Protein AF-A0A7V8Y060-F1 (afdb_monomer_lite)

Radius of gyration: 16.36 Å; chains: 1; bounding box: 37×36×36 Å

Sequence (109 aa):
MATLVRRYEAAHGEWAFPSTRGTLRDPDNTRGRLRDVIAGTEWEGLHPHAFRRLVATRLDAAGLTAREIADYLGHERVSMTQDVYMTRKSNGINAAAALQLLAPSENRG

Foldseek 3Di:
DVQQVVLVVVQPDDDSDADPVSHDDDPVVVQVVVQVVCVPHPCHPDGPVNVLVVLLQLQVVVADDPVVSPVVSDDPDPDPPPPPRDDDDHDDDDSVVSCVVVPDDPPPD

Structure (mmCIF, N/CA/C/O backbone):
data_AF-A0A7V8Y060-F1
#
_entry.id   AF-A0A7V8Y060-F1
#
loop_
_atom_site.group_PDB
_atom_site.id
_atom_site.type_symbol
_atom_site.label_atom_id
_atom_site.label_alt_id
_atom_site.label_comp_id
_atom_site.label_asym_id
_atom_site.label_entity_id
_atom_site.label_seq_id
_atom_site.pdbx_PDB_ins_code
_atom_site.Cartn_x
_atom_site.Cartn_y
_atom_site.Cartn_z
_atom_site.occupancy
_atom_site.B_iso_or_equiv
_atom_site.auth_seq_id
_atom_site.auth_comp_id
_atom_site.auth_asym_id
_atom_site.auth_atom_id
_atom_site.pdbx_PDB_model_num
ATOM 1 N N . MET A 1 1 ? 5.184 -12.941 7.297 1.00 49.47 1 MET A N 1
ATOM 2 C CA . MET A 1 1 ? 6.457 -12.212 7.105 1.00 49.47 1 MET A CA 1
ATOM 3 C C . MET A 1 1 ? 7.445 -13.029 6.255 1.00 49.47 1 MET A C 1
ATOM 5 O O . MET A 1 1 ? 8.607 -13.130 6.601 1.00 49.47 1 MET A O 1
ATOM 9 N N . ALA A 1 2 ? 6.995 -13.635 5.145 1.00 68.88 2 ALA A N 1
ATOM 10 C CA . ALA A 1 2 ? 7.821 -14.548 4.332 1.00 68.88 2 ALA A CA 1
ATOM 11 C C . ALA A 1 2 ? 8.207 -13.959 2.962 1.00 68.88 2 ALA A C 1
ATOM 13 O O . ALA A 1 2 ? 9.250 -14.287 2.411 1.00 68.88 2 ALA A O 1
ATOM 14 N N . THR A 1 3 ? 7.396 -13.049 2.412 1.00 72.56 3 THR A N 1
ATOM 15 C CA . THR A 1 3 ? 7.564 -12.558 1.035 1.00 72.56 3 THR A CA 1
ATOM 16 C C . THR A 1 3 ? 8.811 -11.700 0.835 1.00 72.56 3 THR A C 1
ATOM 18 O O . THR A 1 3 ? 9.496 -11.869 -0.169 1.00 72.56 3 THR A O 1
ATOM 21 N N . LEU A 1 4 ? 9.110 -10.783 1.764 1.00 72.69 4 LEU A N 1
ATOM 22 C CA . LEU A 1 4 ? 10.290 -9.914 1.662 1.00 72.69 4 LEU A CA 1
A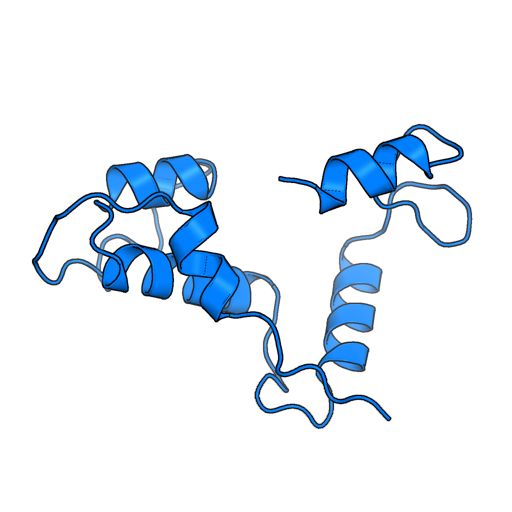TOM 23 C C . LEU A 1 4 ? 11.586 -10.698 1.859 1.00 72.69 4 LEU A C 1
ATOM 25 O O . LEU A 1 4 ? 12.508 -10.523 1.075 1.00 72.69 4 LEU A O 1
ATOM 29 N N . VAL A 1 5 ? 11.612 -11.605 2.839 1.00 75.25 5 VAL A N 1
ATOM 30 C CA . VAL A 1 5 ? 12.747 -12.506 3.088 1.00 75.25 5 VAL A CA 1
ATOM 31 C C . VAL A 1 5 ? 13.009 -13.378 1.861 1.00 75.25 5 VAL A C 1
ATOM 33 O O . VAL A 1 5 ? 14.100 -13.330 1.312 1.00 75.25 5 VAL A O 1
ATOM 36 N N . ARG A 1 6 ? 11.980 -14.054 1.331 1.00 76.06 6 ARG A N 1
ATOM 37 C CA . ARG A 1 6 ? 12.096 -14.863 0.108 1.00 76.06 6 ARG A CA 1
ATOM 38 C C . ARG A 1 6 ? 12.612 -14.056 -1.086 1.00 76.06 6 ARG A C 1
ATOM 40 O O . ARG A 1 6 ? 13.384 -14.564 -1.891 1.00 76.06 6 ARG A O 1
ATOM 47 N N . ARG A 1 7 ? 12.152 -12.811 -1.249 1.00 76.44 7 ARG A N 1
ATOM 48 C CA . ARG A 1 7 ? 12.621 -11.944 -2.340 1.00 76.44 7 ARG A CA 1
ATOM 49 C C . ARG A 1 7 ? 14.052 -11.480 -2.139 1.00 76.44 7 ARG A C 1
ATOM 51 O O . ARG A 1 7 ? 14.753 -11.379 -3.131 1.00 76.44 7 ARG A O 1
ATOM 58 N N . TYR A 1 8 ? 14.457 -11.208 -0.903 1.00 75.38 8 TYR A N 1
ATOM 59 C CA . TYR A 1 8 ? 15.832 -10.860 -0.571 1.00 75.38 8 TYR A CA 1
ATOM 60 C C . TYR A 1 8 ? 16.778 -12.039 -0.825 1.00 75.38 8 TYR A C 1
ATOM 62 O O . TYR A 1 8 ? 17.788 -11.867 -1.491 1.00 75.38 8 TYR A O 1
ATOM 70 N N . GLU A 1 9 ? 16.413 -13.251 -0.404 1.00 78.38 9 GLU A N 1
ATOM 71 C CA . GLU A 1 9 ? 17.193 -14.469 -0.672 1.00 78.38 9 GLU A CA 1
ATOM 72 C C . GLU A 1 9 ? 17.321 -14.771 -2.171 1.00 78.38 9 GLU A C 1
ATOM 74 O O . GLU A 1 9 ? 18.361 -15.231 -2.630 1.00 78.38 9 GLU A O 1
ATOM 79 N N . ALA A 1 10 ? 16.272 -14.493 -2.947 1.00 76.00 10 ALA A N 1
ATOM 80 C CA . ALA A 1 10 ? 16.291 -14.632 -4.400 1.00 76.00 10 ALA A CA 1
ATOM 81 C C . ALA A 1 10 ? 16.851 -13.392 -5.127 1.00 76.00 10 ALA A C 1
ATOM 83 O O . ALA A 1 10 ? 16.940 -13.397 -6.359 1.00 76.00 10 ALA A O 1
ATOM 84 N N . ALA A 1 11 ? 17.186 -12.310 -4.419 1.00 75.94 11 ALA A N 1
ATOM 85 C CA . ALA A 1 11 ? 17.698 -11.096 -5.037 1.00 75.94 11 ALA A CA 1
ATOM 86 C C . ALA A 1 11 ? 19.166 -11.297 -5.415 1.00 75.94 11 ALA A C 1
ATOM 88 O O . ALA A 1 11 ? 19.991 -11.712 -4.613 1.00 75.94 11 ALA A O 1
ATOM 89 N N . HIS A 1 12 ? 19.498 -10.966 -6.659 1.00 72.94 12 HIS A N 1
ATOM 90 C CA . HIS A 1 12 ? 20.864 -11.061 -7.180 1.00 72.94 12 HIS A CA 1
ATOM 91 C C . HIS A 1 12 ? 21.603 -9.709 -7.062 1.00 72.94 12 HIS A C 1
ATOM 93 O O . HIS A 1 12 ? 22.554 -9.453 -7.795 1.00 72.94 12 HIS A O 1
ATOM 99 N N . GLY A 1 13 ? 21.130 -8.808 -6.191 1.00 76.50 13 GLY A N 1
ATOM 100 C CA . GLY A 1 13 ? 21.632 -7.440 -6.041 1.00 76.50 13 GLY A CA 1
ATOM 101 C C . GLY A 1 13 ? 21.043 -6.722 -4.822 1.00 76.50 13 GLY A C 1
ATOM 102 O O . GLY A 1 13 ? 20.296 -7.310 -4.049 1.00 76.50 13 GLY A O 1
ATOM 103 N N . GLU A 1 14 ? 21.370 -5.437 -4.665 1.00 84.62 14 GLU A N 1
ATOM 104 C CA . GLU A 1 14 ? 21.056 -4.619 -3.475 1.00 84.62 14 GLU A CA 1
ATOM 105 C C . GLU A 1 14 ? 19.548 -4.453 -3.193 1.00 84.62 14 GLU A C 1
ATOM 107 O O . GLU A 1 14 ? 19.125 -4.281 -2.050 1.00 84.62 14 GLU A O 1
ATOM 112 N N . TRP A 1 15 ? 18.708 -4.523 -4.227 1.00 85.56 15 TRP A N 1
ATOM 113 C CA . TRP A 1 15 ? 17.287 -4.194 -4.131 1.00 85.56 15 TRP A CA 1
ATOM 114 C C . TRP A 1 15 ? 16.411 -5.444 -4.008 1.00 85.56 15 TRP A C 1
ATOM 116 O O . TRP A 1 15 ? 16.424 -6.300 -4.887 1.00 85.56 15 TRP A O 1
ATOM 126 N N . ALA A 1 16 ? 15.539 -5.496 -2.993 1.00 83.25 16 ALA A N 1
ATOM 127 C CA . ALA A 1 16 ? 14.542 -6.571 -2.844 1.00 83.25 16 ALA A CA 1
ATOM 128 C C . ALA A 1 16 ? 13.447 -6.554 -3.939 1.00 83.25 16 ALA A C 1
ATOM 130 O O . ALA A 1 16 ? 12.796 -7.565 -4.214 1.00 83.25 16 ALA A O 1
ATOM 131 N N . PHE A 1 17 ? 13.231 -5.397 -4.574 1.00 84.25 17 PHE A N 1
ATOM 132 C CA . PHE A 1 17 ? 12.308 -5.212 -5.698 1.00 84.25 17 PHE A CA 1
ATOM 133 C C . PHE A 1 17 ? 13.010 -4.494 -6.858 1.00 84.25 17 PHE A C 1
ATOM 135 O O . PHE A 1 17 ? 12.701 -3.332 -7.137 1.00 84.25 17 PHE A O 1
ATOM 142 N N . PRO A 1 18 ? 13.960 -5.157 -7.535 1.00 86.12 18 PRO A N 1
ATOM 143 C CA . PRO A 1 18 ? 14.706 -4.521 -8.603 1.00 86.12 18 PRO A CA 1
ATOM 144 C C . PRO A 1 18 ? 13.829 -4.320 -9.849 1.00 86.12 18 PRO A C 1
ATOM 146 O O . PRO A 1 18 ? 12.812 -4.993 -10.066 1.00 86.12 18 PRO A O 1
ATOM 149 N N . SER A 1 19 ? 14.239 -3.390 -10.708 1.00 83.69 19 SER A N 1
ATOM 150 C CA . SER A 1 19 ? 13.784 -3.329 -12.095 1.00 83.69 19 SER A CA 1
ATOM 151 C C . SER A 1 19 ? 14.231 -4.590 -12.852 1.00 83.69 19 SER A C 1
ATOM 153 O O . SER A 1 19 ? 15.068 -5.358 -12.381 1.00 83.69 19 SER A O 1
ATOM 155 N N . THR A 1 20 ? 13.727 -4.801 -14.070 1.00 81.19 20 THR A N 1
ATOM 156 C CA . THR A 1 20 ? 14.203 -5.904 -14.933 1.00 81.19 20 THR A CA 1
ATOM 157 C C . THR A 1 20 ? 15.693 -5.797 -15.272 1.00 81.19 20 THR A C 1
ATOM 159 O O . THR A 1 20 ? 16.287 -6.779 -15.696 1.00 81.19 20 THR A O 1
ATOM 162 N N . ARG A 1 21 ? 16.301 -4.621 -15.071 1.00 83.38 21 ARG A N 1
ATOM 163 C CA . ARG A 1 21 ? 17.730 -4.355 -15.275 1.00 83.38 21 ARG A CA 1
ATOM 164 C C . ARG A 1 21 ? 18.542 -4.414 -13.973 1.00 83.38 21 ARG A C 1
ATOM 166 O O . ARG A 1 21 ? 19.702 -4.028 -13.985 1.00 83.38 21 ARG A O 1
ATOM 173 N N . GLY A 1 22 ? 17.942 -4.827 -12.853 1.00 82.19 22 GLY A N 1
ATOM 174 C CA . GLY A 1 22 ? 18.624 -4.912 -11.553 1.00 82.19 22 GLY A CA 1
ATOM 175 C C . GLY A 1 22 ? 18.728 -3.591 -10.778 1.00 82.19 22 GLY A C 1
ATOM 176 O O . GLY A 1 22 ? 19.286 -3.568 -9.688 1.00 82.19 22 GLY A O 1
ATOM 177 N N . THR A 1 23 ? 18.194 -2.490 -11.311 1.00 85.94 23 THR A N 1
ATOM 178 C CA . THR A 1 23 ? 18.294 -1.148 -10.706 1.00 85.94 23 THR A CA 1
ATOM 179 C C . THR A 1 23 ? 17.117 -0.827 -9.786 1.00 85.94 23 THR A C 1
ATOM 181 O O . THR A 1 23 ? 16.108 -1.539 -9.791 1.00 85.94 23 THR A O 1
ATOM 184 N N . LEU A 1 24 ? 17.200 0.287 -9.048 1.00 86.06 24 LEU A N 1
ATOM 185 C CA . LEU A 1 24 ? 16.059 0.826 -8.309 1.00 86.06 24 LEU A CA 1
ATOM 186 C C . LEU A 1 24 ? 14.865 1.035 -9.252 1.00 86.06 24 LEU A C 1
ATOM 188 O O . LEU A 1 24 ? 15.005 1.521 -10.380 1.00 86.06 24 LEU A O 1
ATOM 192 N N . ARG A 1 25 ? 13.683 0.617 -8.799 1.00 86.06 25 ARG A N 1
ATOM 193 C CA . ARG A 1 25 ? 12.460 0.698 -9.588 1.00 86.06 25 ARG A CA 1
ATOM 194 C C . ARG A 1 25 ? 11.914 2.118 -9.573 1.00 86.06 25 ARG A C 1
ATOM 196 O O . ARG A 1 25 ? 11.696 2.694 -8.514 1.00 86.06 25 ARG A O 1
ATOM 203 N N . ASP A 1 26 ? 11.644 2.637 -10.760 1.00 86.69 26 ASP A N 1
ATOM 204 C CA . ASP A 1 26 ? 11.013 3.939 -10.917 1.00 86.69 26 ASP A CA 1
ATOM 205 C C . ASP A 1 26 ? 9.548 3.921 -10.402 1.00 86.69 26 ASP A C 1
ATOM 207 O O . ASP A 1 26 ? 8.808 2.962 -10.688 1.00 86.69 26 ASP A O 1
ATOM 211 N N . PRO A 1 27 ? 9.108 4.937 -9.634 1.00 83.81 27 PRO A N 1
ATOM 212 C CA . PRO A 1 27 ? 7.754 4.995 -9.086 1.00 83.81 27 PRO A CA 1
ATOM 213 C C . PRO A 1 27 ? 6.648 5.027 -10.144 1.00 83.81 27 PRO A C 1
ATOM 215 O O . PRO A 1 27 ? 5.612 4.386 -9.953 1.00 83.81 27 PRO A O 1
ATOM 218 N N . ASP A 1 28 ? 6.847 5.720 -11.263 1.00 83.25 28 ASP A N 1
ATOM 219 C CA . ASP A 1 28 ? 5.832 5.857 -12.308 1.00 83.25 28 ASP A CA 1
ATOM 220 C C . ASP A 1 28 ? 5.690 4.570 -13.114 1.00 83.25 28 ASP A C 1
ATOM 222 O O . ASP A 1 28 ? 4.574 4.089 -13.325 1.00 83.25 28 ASP A O 1
ATOM 226 N N . ASN A 1 29 ? 6.807 3.911 -13.423 1.00 84.56 29 ASN A N 1
ATOM 227 C CA . ASN A 1 29 ? 6.796 2.564 -13.994 1.00 84.56 29 ASN A CA 1
ATOM 228 C C . ASN A 1 29 ? 6.138 1.544 -13.052 1.00 84.56 29 ASN A C 1
ATOM 230 O O . ASN A 1 29 ? 5.479 0.603 -13.497 1.00 84.56 29 ASN A O 1
ATOM 234 N N . THR A 1 30 ? 6.294 1.721 -11.739 1.00 85.25 30 THR A N 1
ATOM 235 C CA . THR A 1 30 ? 5.634 0.871 -10.738 1.00 85.25 30 THR A CA 1
ATOM 236 C C . THR A 1 30 ? 4.124 1.095 -10.726 1.00 85.25 30 THR A C 1
ATOM 238 O O . THR A 1 30 ? 3.367 0.127 -10.675 1.00 85.25 30 THR A O 1
ATOM 241 N N . ARG A 1 31 ? 3.673 2.351 -10.826 1.00 85.44 31 ARG A N 1
ATOM 242 C CA . ARG A 1 31 ? 2.247 2.702 -10.933 1.00 85.44 31 ARG A CA 1
ATOM 243 C C . ARG A 1 31 ? 1.627 2.177 -12.226 1.00 85.44 31 ARG A C 1
ATOM 245 O O . ARG A 1 31 ? 0.523 1.646 -12.175 1.00 85.44 31 ARG A O 1
ATOM 252 N N . GLY A 1 32 ? 2.335 2.290 -13.352 1.00 86.88 32 GLY A N 1
ATOM 253 C CA . GLY A 1 32 ? 1.911 1.725 -14.635 1.00 86.88 32 GLY A CA 1
ATOM 254 C C . GLY A 1 32 ? 1.700 0.217 -14.535 1.00 86.88 32 GLY A C 1
ATOM 255 O O . GLY A 1 32 ? 0.599 -0.264 -14.760 1.00 86.88 32 GLY A O 1
ATOM 256 N N . ARG A 1 33 ? 2.707 -0.506 -14.033 1.00 86.81 33 ARG A N 1
ATOM 257 C CA . ARG A 1 33 ? 2.605 -1.955 -13.813 1.00 86.81 33 ARG A CA 1
ATOM 258 C C . ARG A 1 33 ? 1.483 -2.355 -12.863 1.00 86.81 33 ARG A C 1
ATOM 260 O O . ARG A 1 33 ? 0.870 -3.395 -13.062 1.00 86.81 33 ARG A O 1
ATOM 267 N N . LEU A 1 34 ? 1.231 -1.568 -11.818 1.00 87.81 34 LEU A N 1
ATOM 268 C CA . LEU A 1 34 ? 0.101 -1.819 -10.928 1.00 87.81 34 LEU A CA 1
ATOM 269 C C . LEU A 1 34 ? -1.223 -1.706 -11.688 1.00 87.81 34 LEU A C 1
ATOM 271 O O . LEU A 1 34 ? -2.066 -2.579 -11.529 1.00 87.81 34 LEU A O 1
ATOM 275 N N . ARG A 1 35 ? -1.377 -0.673 -12.526 1.00 89.00 35 ARG A N 1
ATOM 276 C CA . ARG A 1 35 ? -2.567 -0.485 -13.364 1.00 89.00 35 ARG A CA 1
ATOM 277 C C . ARG A 1 35 ? -2.793 -1.675 -14.295 1.00 89.00 35 ARG A C 1
ATOM 279 O O . ARG A 1 35 ? -3.918 -2.143 -14.391 1.00 89.00 35 ARG A O 1
ATOM 286 N N . ASP A 1 36 ? -1.730 -2.184 -14.908 1.00 89.75 36 ASP A N 1
ATOM 287 C CA . ASP A 1 36 ? -1.815 -3.335 -15.812 1.00 89.75 36 ASP A CA 1
ATOM 288 C C . ASP A 1 36 ? -2.262 -4.610 -15.078 1.00 89.75 36 ASP A C 1
ATOM 290 O O . ASP A 1 36 ? -3.046 -5.388 -15.606 1.00 89.75 36 ASP A O 1
ATOM 294 N N . VAL A 1 37 ? -1.789 -4.820 -13.843 1.00 89.69 37 VAL A N 1
ATOM 295 C CA . VAL A 1 37 ? -2.122 -6.008 -13.034 1.00 89.69 37 VAL A CA 1
ATOM 296 C C . VAL A 1 37 ? -3.566 -5.987 -12.529 1.00 89.69 37 VAL A C 1
ATOM 298 O O . VAL A 1 37 ? -4.173 -7.045 -12.388 1.00 89.69 37 VAL A O 1
ATOM 301 N N . ILE A 1 38 ? -4.105 -4.808 -12.217 1.00 89.94 38 ILE A N 1
ATOM 302 C CA . ILE A 1 38 ? -5.467 -4.666 -11.674 1.00 89.94 38 ILE A CA 1
ATOM 303 C C . ILE A 1 38 ? -6.529 -4.460 -12.759 1.00 89.94 38 ILE A C 1
ATOM 305 O O . ILE A 1 38 ? -7.717 -4.475 -12.435 1.00 89.94 38 ILE A O 1
ATOM 309 N N . ALA A 1 39 ? -6.133 -4.243 -14.014 1.00 91.81 39 ALA A N 1
ATOM 310 C CA . ALA A 1 39 ? -7.062 -4.111 -15.129 1.00 91.81 39 ALA A CA 1
ATOM 311 C C . ALA A 1 39 ? -7.930 -5.375 -15.253 1.00 91.81 39 ALA A C 1
ATOM 313 O O . ALA A 1 39 ? -7.415 -6.493 -15.211 1.00 91.81 39 ALA A O 1
ATOM 314 N N . GLY A 1 40 ? -9.251 -5.206 -15.368 1.00 88.88 40 GLY A N 1
ATOM 315 C CA . GLY A 1 40 ? -10.199 -6.321 -15.426 1.00 88.88 40 GLY A CA 1
ATOM 316 C C . GLY A 1 40 ? -10.438 -7.042 -14.093 1.00 88.88 40 GLY A C 1
ATOM 317 O O . GLY A 1 40 ? -11.131 -8.058 -14.070 1.00 88.88 40 GLY A O 1
ATOM 318 N N . THR A 1 41 ? -9.889 -6.541 -12.983 1.00 90.44 41 THR A N 1
ATOM 319 C CA . THR A 1 41 ? -10.191 -7.034 -11.630 1.00 90.44 41 THR A CA 1
ATOM 320 C C . THR A 1 41 ? -11.190 -6.113 -10.929 1.00 90.44 41 THR A C 1
ATOM 322 O O . THR A 1 41 ? -11.394 -4.972 -11.336 1.00 90.44 41 THR A O 1
ATOM 325 N N . GLU A 1 42 ? -11.757 -6.554 -9.804 1.00 86.50 42 GLU A N 1
ATOM 326 C CA . GLU A 1 42 ? -12.584 -5.697 -8.932 1.00 86.50 42 GLU A CA 1
ATOM 327 C C . GLU A 1 42 ? -11.832 -4.463 -8.384 1.00 86.50 42 GLU A C 1
ATOM 329 O O . GLU A 1 42 ? -12.441 -3.536 -7.854 1.00 86.50 42 GLU A O 1
ATOM 334 N N . TRP A 1 43 ? -10.503 -4.445 -8.519 1.00 84.06 43 TRP A N 1
ATOM 335 C CA . TRP A 1 43 ? -9.615 -3.382 -8.060 1.00 84.06 43 TRP A CA 1
ATOM 336 C C . TRP A 1 43 ? -9.231 -2.400 -9.175 1.00 84.06 43 TRP A C 1
ATOM 338 O O . TRP A 1 43 ? -8.343 -1.568 -8.973 1.00 84.06 43 TRP A O 1
ATOM 348 N N . GLU A 1 44 ? -9.848 -2.492 -10.355 1.00 89.00 44 GLU A N 1
ATOM 349 C CA . GLU A 1 44 ? -9.548 -1.611 -11.481 1.00 89.00 44 GLU A CA 1
ATOM 350 C C . GLU A 1 44 ? -9.728 -0.126 -11.113 1.00 89.00 44 GLU A C 1
ATOM 352 O O . GLU A 1 44 ? -10.645 0.273 -10.396 1.00 89.00 44 GLU A O 1
ATOM 357 N N . GLY A 1 45 ? -8.795 0.713 -11.573 1.00 83.94 45 GLY A N 1
ATOM 358 C CA . GLY A 1 45 ? -8.779 2.146 -11.264 1.00 83.94 45 GLY A CA 1
ATOM 359 C C . GLY A 1 45 ? -8.181 2.509 -9.899 1.00 83.94 45 GLY A C 1
ATOM 360 O O . GLY A 1 45 ? -7.972 3.696 -9.629 1.00 83.94 45 GLY A O 1
ATOM 361 N N . LEU A 1 46 ? -7.832 1.536 -9.047 1.00 84.00 46 LEU A N 1
ATOM 362 C CA . LEU A 1 46 ? -7.128 1.830 -7.800 1.00 84.00 46 LEU A CA 1
ATOM 363 C C . LEU A 1 46 ? -5.665 2.224 -8.041 1.00 84.00 46 LEU A C 1
ATOM 365 O O . LEU A 1 46 ? -4.966 1.710 -8.909 1.00 84.00 46 LEU A O 1
ATOM 369 N N . HIS A 1 47 ? -5.172 3.137 -7.208 1.00 82.12 47 HIS A N 1
ATOM 370 C CA . HIS A 1 47 ? -3.775 3.569 -7.203 1.00 82.12 47 HIS A CA 1
ATOM 371 C C . HIS A 1 47 ? -3.144 3.296 -5.827 1.00 82.12 47 HIS A C 1
ATOM 373 O O . HIS A 1 47 ? -3.870 3.010 -4.870 1.00 82.12 47 HIS A O 1
ATOM 379 N N . PRO A 1 48 ? -1.810 3.404 -5.666 1.00 80.69 48 PRO A N 1
ATOM 380 C CA . PRO A 1 48 ? -1.136 3.003 -4.429 1.00 80.69 48 PRO A CA 1
ATOM 381 C C . PRO A 1 48 ? -1.707 3.628 -3.149 1.00 80.69 48 PRO A C 1
ATOM 383 O O . PRO A 1 48 ? -1.806 2.956 -2.124 1.00 80.69 48 PRO A O 1
ATOM 386 N N . HIS A 1 49 ? -2.135 4.892 -3.189 1.00 80.56 49 HIS A N 1
ATOM 387 C CA . HIS A 1 49 ? -2.714 5.529 -2.007 1.00 80.56 49 HIS A CA 1
ATO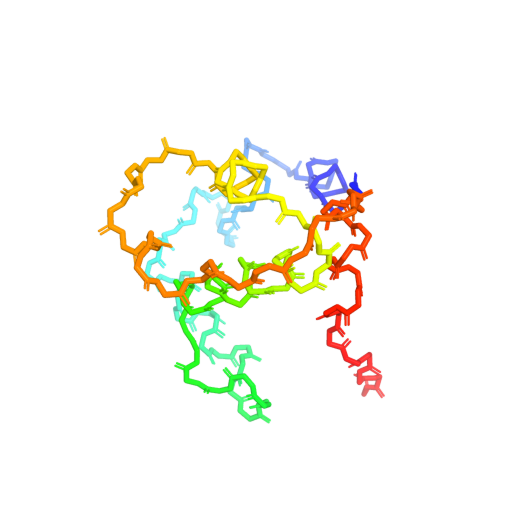M 388 C C . HIS A 1 49 ? -4.149 5.053 -1.713 1.00 80.56 49 HIS A C 1
ATOM 390 O O . HIS A 1 49 ? -4.518 4.959 -0.543 1.00 80.56 49 HIS A O 1
ATOM 396 N N . ALA A 1 50 ? -4.918 4.612 -2.716 1.00 81.31 50 ALA A N 1
ATOM 397 C CA . ALA A 1 50 ? -6.183 3.915 -2.470 1.00 81.31 50 ALA A CA 1
ATOM 398 C C . ALA A 1 50 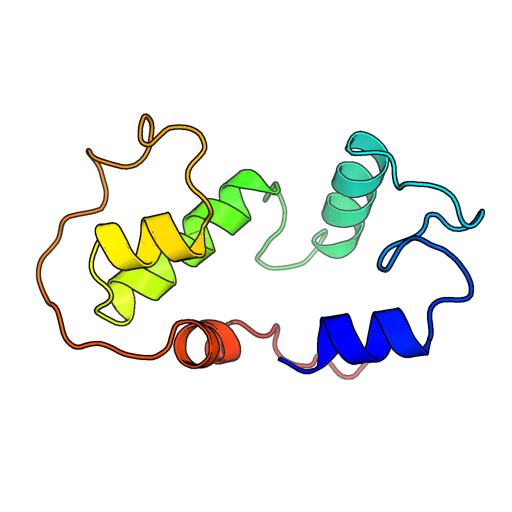? -5.962 2.551 -1.785 1.00 81.31 50 ALA A C 1
ATOM 400 O O . ALA A 1 50 ? -6.668 2.227 -0.831 1.00 81.31 50 ALA A O 1
ATOM 401 N N . PHE A 1 51 ? -4.925 1.801 -2.178 1.00 80.06 51 PHE A N 1
ATOM 402 C CA . PHE A 1 51 ? -4.529 0.573 -1.473 1.00 80.06 51 PHE A CA 1
ATOM 403 C C . PHE A 1 51 ? -4.084 0.850 -0.033 1.00 80.06 51 PHE A C 1
ATOM 405 O O . PHE A 1 51 ? -4.479 0.136 0.886 1.00 80.06 51 PHE A O 1
ATOM 412 N N . ARG A 1 52 ? -3.318 1.925 0.198 1.00 81.31 52 ARG A N 1
ATOM 413 C CA . ARG A 1 52 ? -2.929 2.347 1.554 1.00 81.31 52 ARG A CA 1
ATOM 414 C C . ARG A 1 52 ? -4.147 2.663 2.428 1.00 81.31 52 ARG A C 1
ATOM 416 O O . ARG A 1 52 ? -4.172 2.285 3.596 1.00 81.31 52 ARG A O 1
ATOM 423 N N . ARG A 1 53 ? -5.165 3.315 1.861 1.00 80.94 53 ARG A N 1
ATOM 424 C CA . ARG A 1 53 ? -6.442 3.580 2.538 1.00 80.94 53 ARG A CA 1
ATOM 425 C C . ARG A 1 53 ? -7.199 2.286 2.848 1.00 80.94 53 ARG A C 1
ATOM 427 O O . ARG A 1 53 ? -7.660 2.127 3.971 1.00 80.94 53 ARG A O 1
ATOM 434 N N . LEU A 1 54 ? -7.274 1.353 1.896 1.00 82.25 54 LEU A N 1
ATOM 435 C CA . LEU A 1 54 ? -7.903 0.043 2.097 1.00 82.25 54 LEU A CA 1
ATOM 436 C C . LEU A 1 54 ? -7.266 -0.716 3.270 1.00 82.25 54 LEU A C 1
ATOM 438 O O . LEU A 1 54 ? -7.980 -1.240 4.122 1.00 82.25 54 LEU A O 1
ATOM 442 N N . VAL A 1 55 ? -5.932 -0.729 3.343 1.00 84.00 55 VAL A N 1
ATOM 443 C CA . VAL A 1 55 ? -5.187 -1.325 4.462 1.00 84.00 55 VAL A CA 1
ATOM 444 C C . VAL A 1 55 ? -5.583 -0.671 5.787 1.00 84.00 55 VAL A C 1
ATOM 446 O O . VAL A 1 55 ? -5.919 -1.385 6.726 1.00 84.00 55 VAL A O 1
ATOM 449 N N . ALA A 1 56 ? -5.621 0.663 5.857 1.00 82.69 56 ALA A N 1
ATOM 450 C CA . ALA A 1 56 ? -6.030 1.379 7.068 1.00 82.69 56 ALA A CA 1
ATOM 451 C C . ALA A 1 56 ? -7.446 0.987 7.524 1.00 82.69 56 ALA A C 1
ATOM 453 O O . ALA A 1 56 ? -7.639 0.625 8.680 1.00 82.69 56 ALA A O 1
ATOM 454 N N . THR A 1 57 ? -8.417 0.983 6.604 1.00 81.44 57 THR A N 1
ATOM 455 C CA . THR A 1 57 ? -9.807 0.590 6.890 1.00 81.44 57 THR A CA 1
ATOM 456 C C . THR A 1 57 ? -9.910 -0.842 7.405 1.00 81.44 57 THR A C 1
ATOM 458 O O . THR A 1 57 ? -10.732 -1.137 8.264 1.00 81.44 57 THR A O 1
ATOM 461 N N . ARG A 1 58 ? -9.080 -1.755 6.897 1.00 82.75 58 ARG A N 1
ATOM 462 C CA . ARG A 1 58 ? -9.110 -3.164 7.308 1.00 82.75 58 ARG A CA 1
ATOM 463 C C . ARG A 1 58 ? -8.472 -3.390 8.669 1.00 82.75 58 ARG A C 1
ATOM 465 O O . ARG A 1 58 ? -8.956 -4.231 9.417 1.00 82.75 58 ARG A O 1
ATOM 472 N N . LEU A 1 59 ? -7.431 -2.633 8.999 1.00 83.88 59 LEU A N 1
ATOM 473 C CA . LEU A 1 59 ? -6.850 -2.647 10.337 1.00 83.88 59 LEU A CA 1
ATOM 474 C C . LEU A 1 59 ? -7.809 -2.042 11.370 1.00 83.88 59 LEU A C 1
ATOM 476 O O . LEU A 1 59 ? -7.975 -2.607 12.445 1.00 83.88 59 LEU A O 1
ATOM 480 N N . ASP A 1 60 ? -8.498 -0.959 11.01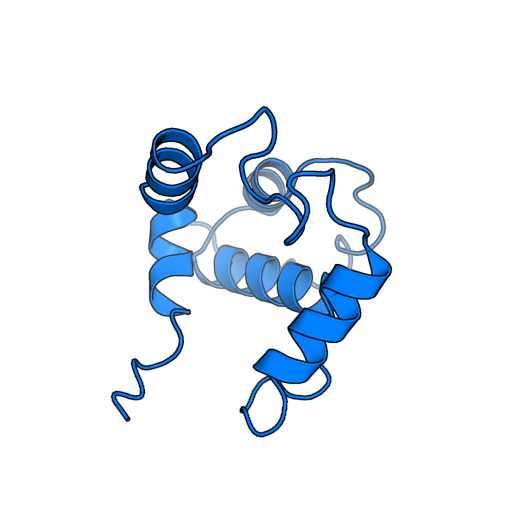6 1.00 81.00 60 ASP A N 1
ATOM 481 C CA . ASP A 1 60 ? -9.547 -0.367 11.853 1.00 81.00 60 ASP A CA 1
ATOM 482 C C . ASP A 1 60 ? -10.707 -1.350 12.084 1.00 81.00 60 ASP A C 1
ATOM 484 O O . ASP A 1 60 ? -11.068 -1.637 13.222 1.00 81.00 60 ASP A O 1
ATOM 488 N N . ALA A 1 61 ? -11.202 -1.994 11.019 1.00 79.56 61 ALA A N 1
ATOM 489 C CA . ALA A 1 61 ? -12.226 -3.037 11.120 1.00 79.56 61 ALA A CA 1
ATOM 490 C C . ALA A 1 61 ? -11.774 -4.266 11.937 1.00 79.56 61 ALA A C 1
ATOM 492 O O . ALA A 1 61 ? -12.609 -4.977 12.494 1.00 79.56 61 ALA A O 1
ATOM 493 N N . ALA A 1 62 ? -10.463 -4.518 12.022 1.00 84.00 62 ALA A N 1
ATOM 494 C CA . ALA A 1 62 ? -9.873 -5.554 12.867 1.00 84.00 62 ALA A CA 1
ATOM 495 C C . ALA A 1 62 ? -9.657 -5.105 14.327 1.00 84.00 62 ALA A C 1
ATOM 497 O O . ALA A 1 62 ? -9.128 -5.876 15.125 1.00 84.00 62 ALA A O 1
ATOM 498 N N . GLY A 1 63 ? -10.066 -3.884 14.686 1.00 82.19 63 GLY A N 1
ATOM 499 C CA . GLY A 1 63 ? -10.039 -3.370 16.053 1.00 82.19 63 GLY A CA 1
ATOM 500 C C . GLY A 1 63 ? -8.707 -2.761 16.486 1.00 82.19 63 GLY A C 1
ATOM 501 O O . GLY A 1 63 ? -8.503 -2.588 17.692 1.00 82.19 63 GLY A O 1
ATOM 502 N N . LEU A 1 64 ? -7.805 -2.447 15.545 1.00 83.25 64 LEU A N 1
ATOM 503 C CA . LEU A 1 64 ? -6.578 -1.709 15.852 1.00 83.25 64 LEU A CA 1
ATOM 504 C C . LEU A 1 64 ? -6.902 -0.240 16.124 1.00 83.25 64 LEU A C 1
ATOM 506 O O . LEU A 1 64 ? -7.753 0.373 15.483 1.00 83.25 64 LEU A O 1
ATOM 510 N N . THR A 1 65 ? -6.178 0.350 17.066 1.00 82.06 65 THR A N 1
ATOM 511 C CA . THR A 1 65 ? -6.286 1.776 17.360 1.00 82.06 65 THR A CA 1
ATOM 512 C C . THR A 1 65 ? -5.668 2.616 16.245 1.00 82.06 65 THR A C 1
ATOM 514 O O . THR A 1 65 ? -4.729 2.203 15.564 1.00 82.06 65 THR A O 1
ATOM 517 N N . ALA A 1 66 ? -6.121 3.864 16.112 1.00 78.62 66 ALA A N 1
ATOM 518 C CA . ALA A 1 66 ? -5.552 4.804 15.145 1.00 78.62 66 ALA A CA 1
ATOM 519 C C . ALA A 1 66 ? -4.027 4.978 15.291 1.00 78.62 66 ALA A C 1
ATOM 521 O O . ALA A 1 66 ? -3.345 5.194 14.292 1.00 78.62 66 ALA A O 1
ATOM 522 N N . ARG A 1 67 ? -3.490 4.858 16.517 1.00 78.31 67 ARG A N 1
ATOM 523 C CA . ARG A 1 67 ? -2.043 4.893 16.771 1.00 78.31 67 ARG A CA 1
ATOM 524 C C . ARG A 1 67 ? -1.349 3.675 16.161 1.00 78.31 67 ARG A C 1
ATOM 526 O O . ARG A 1 67 ? -0.456 3.858 15.349 1.00 78.31 67 ARG A O 1
ATOM 533 N N . GLU A 1 68 ? -1.815 2.465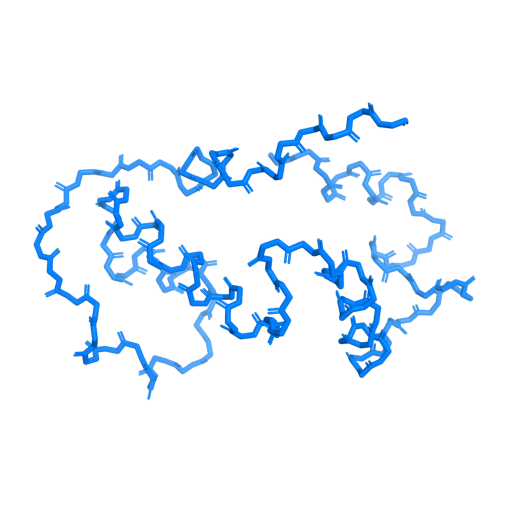 16.463 1.00 81.94 68 GLU A N 1
ATOM 534 C CA . GLU A 1 68 ? -1.235 1.227 15.916 1.00 81.94 68 GLU A CA 1
ATOM 535 C C . GLU A 1 68 ? -1.306 1.179 14.384 1.00 81.94 68 GLU A C 1
ATOM 537 O O . GLU A 1 68 ? -0.363 0.743 13.724 1.00 81.94 68 GLU A O 1
ATOM 542 N N . ILE A 1 69 ? -2.408 1.661 13.799 1.00 81.81 69 ILE A N 1
ATOM 543 C CA . ILE A 1 69 ? -2.559 1.766 12.343 1.00 81.81 69 ILE A CA 1
ATOM 544 C C . ILE A 1 69 ? -1.526 2.732 11.767 1.00 81.81 69 ILE A C 1
ATOM 546 O O . ILE A 1 69 ? -0.905 2.443 10.744 1.00 81.81 69 ILE A O 1
ATOM 550 N N . ALA A 1 70 ? -1.342 3.888 12.396 1.00 78.88 70 ALA A N 1
ATOM 551 C CA . ALA A 1 70 ? -0.429 4.896 11.892 1.00 78.88 70 ALA A CA 1
ATOM 552 C C . ALA A 1 70 ? 1.048 4.496 12.078 1.00 78.88 70 ALA A C 1
ATOM 554 O O . ALA A 1 70 ? 1.845 4.725 11.166 1.00 78.88 70 ALA A O 1
ATOM 555 N N . ASP A 1 71 ? 1.372 3.802 13.172 1.00 81.69 71 ASP A N 1
ATOM 556 C CA . ASP A 1 71 ? 2.669 3.160 13.398 1.00 81.69 71 ASP A CA 1
ATOM 557 C C . ASP A 1 71 ? 2.950 2.100 12.320 1.00 81.69 71 ASP A C 1
ATOM 559 O O . ASP A 1 71 ? 4.011 2.114 11.694 1.00 81.69 71 ASP A O 1
ATOM 563 N N . TYR A 1 72 ? 1.976 1.229 12.021 1.00 82.94 72 TYR A N 1
ATOM 564 C CA . TYR A 1 72 ? 2.097 0.213 10.966 1.00 82.94 72 TYR A CA 1
ATOM 565 C C . TYR A 1 72 ? 2.311 0.827 9.578 1.00 82.94 72 TYR A C 1
ATOM 567 O O . TYR A 1 72 ? 3.083 0.322 8.763 1.00 82.94 72 TYR A O 1
ATOM 575 N N . LEU A 1 73 ? 1.613 1.924 9.290 1.00 82.81 73 LEU A N 1
ATOM 576 C CA . LEU A 1 73 ? 1.673 2.587 7.996 1.00 82.81 73 LEU A CA 1
ATOM 577 C C . LEU A 1 73 ? 2.923 3.468 7.825 1.00 82.81 73 LEU A C 1
ATOM 579 O O . LEU A 1 73 ? 3.191 3.894 6.698 1.00 82.81 73 LEU A O 1
ATOM 583 N N . GLY A 1 74 ? 3.691 3.727 8.882 1.00 72.56 74 GLY A N 1
ATOM 584 C CA . GLY A 1 74 ? 4.863 4.597 8.851 1.00 72.56 74 GLY A CA 1
ATOM 585 C C . GLY A 1 74 ? 4.469 6.076 8.845 1.00 72.56 74 GLY A C 1
ATOM 586 O O . GLY A 1 74 ? 3.841 6.579 7.906 1.00 72.56 74 GLY A O 1
ATOM 587 N N . HIS A 1 75 ? 4.835 6.776 9.917 1.00 63.16 75 HIS A N 1
ATOM 588 C CA . HIS A 1 75 ? 4.541 8.188 10.132 1.00 63.16 75 HIS A CA 1
ATOM 589 C C . HIS A 1 75 ? 5.423 9.120 9.281 1.00 63.16 75 HIS A C 1
ATOM 591 O O . HIS A 1 75 ? 6.445 9.616 9.740 1.00 63.16 75 HIS A O 1
ATOM 597 N N . GLU A 1 76 ? 4.952 9.469 8.081 1.00 44.44 76 GLU A N 1
ATOM 598 C CA . GLU A 1 76 ? 5.240 10.769 7.463 1.00 44.44 76 GLU A CA 1
ATOM 599 C C . GLU A 1 76 ? 3.897 11.492 7.233 1.00 44.44 76 GLU A C 1
ATOM 601 O O . GLU A 1 76 ? 3.180 11.249 6.267 1.00 44.44 76 GLU A O 1
ATOM 606 N N . ARG A 1 77 ? 3.529 12.333 8.211 1.00 39.59 77 ARG A N 1
ATOM 607 C CA . ARG A 1 77 ? 2.320 13.181 8.305 1.00 39.59 77 ARG A CA 1
ATOM 608 C C . ARG A 1 77 ? 0.955 12.479 8.408 1.00 39.59 77 ARG A C 1
ATOM 610 O O . ARG A 1 77 ? 0.280 12.131 7.443 1.00 39.59 77 ARG A O 1
ATOM 617 N N . VAL A 1 78 ? 0.489 12.453 9.654 1.00 44.75 78 VAL A N 1
ATOM 618 C CA . VAL A 1 78 ? -0.903 12.298 10.097 1.00 44.75 78 VAL A CA 1
ATOM 619 C C . VAL A 1 78 ? -1.730 13.535 9.700 1.00 44.75 78 VAL A C 1
ATOM 621 O O . VAL A 1 78 ? -2.130 14.307 10.558 1.00 44.75 78 VAL A O 1
ATOM 624 N N . SER A 1 79 ? -1.953 13.801 8.409 1.00 42.16 79 SER A N 1
ATOM 625 C CA . SER A 1 79 ? -2.772 14.969 8.013 1.00 42.16 79 SER A CA 1
ATOM 626 C C . SER A 1 79 ? -3.839 14.708 6.953 1.00 42.16 79 SER A C 1
ATOM 628 O O . SER A 1 79 ? -4.364 15.658 6.387 1.00 42.16 79 SER A O 1
ATOM 630 N N . MET A 1 80 ? -4.194 13.453 6.676 1.00 44.28 80 MET A N 1
ATOM 631 C CA . MET A 1 80 ? -5.339 13.147 5.796 1.00 44.28 80 MET A CA 1
ATOM 632 C C . MET A 1 80 ? -6.305 12.100 6.366 1.00 44.28 80 MET A C 1
ATOM 634 O O . MET A 1 80 ? -7.332 11.820 5.758 1.00 44.28 80 MET A O 1
ATOM 638 N N . THR A 1 81 ? -6.014 11.521 7.533 1.00 40.84 81 THR A N 1
ATOM 639 C CA . THR A 1 81 ? -6.745 10.343 8.038 1.00 40.84 81 THR A CA 1
ATOM 640 C C . THR A 1 81 ? -7.296 10.481 9.454 1.00 40.84 81 THR A C 1
ATOM 642 O O . THR A 1 81 ? -7.840 9.508 9.967 1.00 40.84 81 THR A O 1
ATOM 645 N N . GLN A 1 82 ? -7.215 11.660 10.080 1.00 44.56 82 GLN A N 1
ATOM 646 C CA . GLN A 1 82 ? -7.827 11.869 11.399 1.00 44.56 82 GLN A CA 1
ATOM 647 C C . GLN A 1 82 ? -9.353 12.043 11.335 1.00 44.56 82 GLN A C 1
ATOM 649 O O . GLN A 1 82 ? -10.039 11.491 12.189 1.00 44.56 82 GLN A O 1
ATOM 654 N N . ASP A 1 83 ? -9.902 12.684 10.298 1.00 44.09 83 ASP A N 1
ATOM 655 C CA . ASP A 1 83 ? -11.325 13.074 10.315 1.00 44.09 83 ASP A CA 1
ATOM 656 C C . ASP A 1 83 ? -12.322 11.996 9.859 1.00 44.09 83 ASP A C 1
ATOM 658 O O . ASP A 1 83 ? -13.523 12.164 10.048 1.00 44.09 83 ASP A O 1
ATOM 662 N N . VAL A 1 84 ? -11.876 10.876 9.273 1.00 48.50 84 VAL A N 1
ATOM 663 C CA . VAL A 1 84 ? -12.805 9.945 8.587 1.00 48.50 84 VAL A CA 1
ATOM 664 C C . VAL A 1 84 ? -12.954 8.576 9.264 1.00 48.50 84 VAL A C 1
ATOM 666 O O . VAL A 1 84 ? -13.942 7.893 9.013 1.00 48.50 84 VAL A O 1
ATOM 669 N N . TYR A 1 85 ? -12.034 8.152 10.137 1.00 49.28 85 TYR A N 1
ATOM 670 C CA . TYR A 1 85 ? -11.943 6.724 10.504 1.00 49.28 85 TYR A CA 1
ATOM 671 C C . TYR A 1 85 ? -12.224 6.379 11.963 1.00 49.28 85 TYR A C 1
ATOM 673 O O . TYR A 1 85 ? -12.256 5.207 12.306 1.00 49.28 85 TYR A O 1
ATOM 681 N N . MET A 1 86 ? -12.472 7.349 12.843 1.00 50.03 86 MET A N 1
ATOM 682 C CA . MET A 1 86 ? -12.710 7.032 14.254 1.00 50.03 86 MET A CA 1
ATOM 683 C C . MET A 1 86 ? -14.163 6.606 14.512 1.00 50.03 86 MET A C 1
ATOM 685 O O . MET A 1 86 ? -14.957 7.380 15.042 1.00 50.03 86 MET A O 1
ATOM 689 N N . THR A 1 87 ? -14.512 5.352 14.200 1.00 38.62 87 THR A N 1
ATOM 690 C CA . THR A 1 87 ? -15.704 4.698 14.771 1.00 38.62 87 THR A CA 1
ATOM 691 C C . THR A 1 87 ? -15.314 3.480 15.612 1.00 38.62 87 THR A C 1
ATOM 693 O O . THR A 1 87 ? -14.973 2.418 15.116 1.00 38.62 87 THR A O 1
ATOM 696 N N . ARG A 1 88 ? -15.395 3.684 16.933 1.00 48.28 88 ARG A N 1
ATOM 697 C CA . ARG A 1 88 ? -15.389 2.735 18.065 1.00 48.28 88 ARG A CA 1
ATOM 698 C C . ARG A 1 88 ? -15.409 1.224 17.729 1.00 48.28 88 ARG A C 1
ATOM 700 O O . ARG A 1 88 ? -16.481 0.677 17.486 1.00 48.28 88 ARG A O 1
ATOM 707 N N . LYS A 1 89 ? -14.297 0.526 17.998 1.00 41.09 89 LYS A N 1
ATOM 708 C CA . LYS A 1 89 ? -14.132 -0.490 19.072 1.00 41.09 89 LYS A CA 1
ATOM 709 C C . LYS A 1 89 ? -12.754 -1.157 18.958 1.00 41.09 89 LYS A C 1
ATOM 711 O O . LYS A 1 89 ? -12.437 -1.770 17.951 1.00 41.09 89 LYS A O 1
ATOM 716 N N . SER A 1 90 ? -11.969 -1.060 20.026 1.00 49.22 90 SER A N 1
ATOM 717 C CA . SER A 1 90 ? -10.670 -1.714 20.192 1.00 49.22 90 SER A CA 1
ATOM 718 C C . SER A 1 90 ? -10.817 -3.177 20.613 1.00 49.22 90 SER A C 1
ATOM 720 O O . SER A 1 90 ? -11.588 -3.442 21.534 1.00 49.22 90 SER A O 1
ATOM 722 N N . ASN A 1 91 ? -10.032 -4.069 20.000 1.00 44.12 91 ASN A N 1
ATOM 723 C CA . ASN A 1 91 ? -9.527 -5.338 20.549 1.00 44.12 91 ASN A CA 1
ATOM 724 C C . ASN A 1 91 ? -8.387 -5.812 19.625 1.00 44.12 91 ASN A C 1
ATOM 726 O O . ASN A 1 91 ? -8.631 -6.176 18.480 1.00 44.12 91 ASN A O 1
ATOM 730 N N . GLY A 1 92 ? -7.142 -5.740 20.106 1.00 49.75 92 GLY A N 1
ATOM 731 C CA . GLY A 1 92 ? -5.932 -5.840 19.285 1.00 49.75 92 GLY A CA 1
ATOM 732 C C . GLY A 1 92 ? -5.735 -7.194 18.599 1.00 49.75 92 GLY A C 1
ATOM 733 O O . GLY A 1 92 ? -5.429 -8.197 19.244 1.00 49.75 92 GLY A O 1
ATOM 734 N N . ILE A 1 93 ? -5.845 -7.191 17.270 1.00 54.66 93 ILE A N 1
ATOM 735 C CA . ILE A 1 93 ? -5.396 -8.256 16.366 1.00 54.66 93 ILE A CA 1
ATOM 736 C C . ILE A 1 93 ? -4.062 -7.825 15.732 1.00 54.66 93 ILE A C 1
ATOM 738 O O . ILE A 1 93 ? -3.837 -6.650 15.457 1.00 54.66 93 ILE A O 1
ATOM 742 N N . ASN A 1 94 ? -3.153 -8.768 15.466 1.00 66.19 94 ASN A N 1
ATOM 743 C CA . ASN A 1 94 ? -1.917 -8.484 14.729 1.00 66.19 94 ASN A CA 1
ATOM 744 C C . ASN A 1 94 ? -2.243 -8.061 13.279 1.00 66.19 94 ASN A C 1
ATOM 746 O O . ASN A 1 94 ? -2.918 -8.800 12.560 1.00 66.19 94 ASN A O 1
ATOM 750 N N . ALA A 1 95 ? -1.716 -6.919 12.820 1.00 64.31 95 ALA A N 1
ATOM 751 C CA . ALA A 1 95 ? -1.918 -6.390 11.466 1.00 64.31 95 ALA A CA 1
ATOM 752 C C . ALA A 1 95 ? -1.663 -7.422 10.349 1.00 64.31 95 ALA A C 1
ATOM 754 O O . ALA A 1 95 ? -2.379 -7.462 9.348 1.00 64.31 95 ALA A O 1
ATOM 755 N N . ALA A 1 96 ? -0.683 -8.313 10.530 1.00 64.75 96 ALA A N 1
ATOM 756 C CA . ALA A 1 96 ? -0.399 -9.374 9.568 1.00 64.75 96 ALA A CA 1
ATOM 757 C C . ALA A 1 96 ? -1.543 -10.395 9.438 1.00 64.75 96 ALA A C 1
ATOM 759 O O . ALA A 1 96 ? -1.744 -10.929 8.349 1.00 64.75 96 ALA A O 1
ATO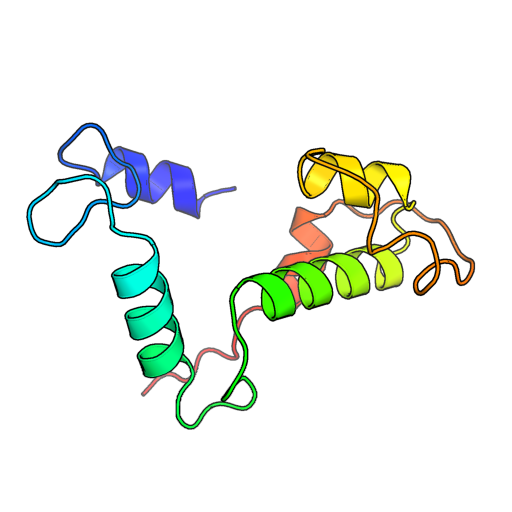M 760 N N . ALA A 1 97 ? -2.279 -10.672 10.517 1.00 70.00 97 ALA A N 1
ATOM 761 C CA . ALA A 1 97 ? -3.429 -11.574 10.493 1.00 70.00 97 ALA A CA 1
ATOM 762 C C . ALA A 1 97 ? -4.636 -10.910 9.813 1.00 70.00 97 ALA A C 1
ATOM 764 O O . ALA A 1 97 ? -5.278 -11.528 8.968 1.00 70.00 97 ALA A O 1
ATOM 765 N N . ALA A 1 98 ? -4.888 -9.628 10.100 1.00 71.44 98 ALA A N 1
ATOM 766 C CA . ALA A 1 98 ? -5.979 -8.869 9.484 1.00 71.44 98 ALA A CA 1
ATOM 767 C C . ALA A 1 98 ? -5.846 -8.770 7.951 1.00 71.44 98 ALA A C 1
ATOM 769 O O . ALA A 1 98 ? -6.841 -8.836 7.229 1.00 71.44 98 ALA A O 1
ATOM 770 N N . LEU A 1 99 ? -4.616 -8.649 7.440 1.00 73.25 99 LEU A N 1
ATOM 771 C CA . LEU A 1 99 ? -4.356 -8.485 6.006 1.00 73.25 99 LEU A CA 1
ATOM 772 C C . LEU A 1 99 ? -4.292 -9.799 5.215 1.00 73.25 99 LEU A C 1
ATOM 774 O O . LEU A 1 99 ? -4.458 -9.766 4.000 1.00 73.25 99 LEU A O 1
ATOM 778 N N . GLN A 1 100 ? -4.088 -10.957 5.852 1.00 71.81 100 GLN A N 1
ATOM 779 C CA . GLN A 1 100 ? -4.108 -12.250 5.142 1.00 71.81 100 GLN A CA 1
ATOM 780 C C . GLN A 1 100 ? -5.469 -12.544 4.498 1.00 71.81 100 GLN A C 1
ATOM 782 O O . GLN A 1 100 ? -5.529 -13.185 3.454 1.00 71.81 100 GLN A O 1
ATOM 787 N N . LEU A 1 101 ? -6.547 -12.000 5.066 1.00 68.69 101 LEU A N 1
ATOM 788 C CA . LEU A 1 101 ? -7.906 -12.095 4.529 1.00 68.69 101 LEU A CA 1
ATOM 789 C C . LEU A 1 101 ? -8.135 -11.266 3.249 1.00 68.69 101 LEU A C 1
ATOM 791 O O . LEU A 1 101 ? -9.209 -11.352 2.663 1.00 68.69 101 LEU A O 1
ATOM 795 N N . LEU A 1 102 ? -7.163 -10.446 2.829 1.00 66.06 102 LEU A N 1
ATOM 796 C CA . LEU A 1 102 ? -7.224 -9.618 1.614 1.00 66.06 102 LEU A CA 1
ATOM 797 C C . LEU A 1 102 ? -6.496 -10.234 0.417 1.00 66.06 102 LEU A C 1
ATOM 799 O O . LEU A 1 102 ? -6.384 -9.577 -0.618 1.00 66.06 102 LEU A O 1
ATOM 803 N N . ALA A 1 103 ? -5.946 -11.444 0.551 1.00 60.12 103 ALA A N 1
ATOM 804 C CA . ALA A 1 103 ? -5.328 -12.108 -0.587 1.00 60.12 103 ALA A CA 1
ATOM 805 C C . ALA A 1 103 ? -6.368 -12.224 -1.718 1.00 60.12 103 ALA A C 1
ATOM 807 O O . ALA A 1 103 ? -7.480 -12.690 -1.449 1.00 60.12 103 ALA A O 1
ATOM 808 N N . PRO A 1 104 ? -6.044 -11.803 -2.959 1.00 51.78 104 PRO A N 1
ATOM 809 C CA . PRO A 1 104 ? -6.906 -12.074 -4.101 1.00 51.78 104 PRO A CA 1
ATOM 810 C C . PRO A 1 104 ? -7.223 -13.566 -4.104 1.00 51.78 104 PRO A C 1
ATOM 812 O O . PRO A 1 104 ? -6.314 -14.370 -3.872 1.00 51.78 104 PRO A O 1
ATOM 815 N N . SER A 1 105 ? -8.485 -13.939 -4.331 1.00 50.47 105 SER A N 1
ATOM 816 C CA . SER A 1 105 ? -8.836 -15.345 -4.531 1.00 50.47 105 SER A CA 1
ATOM 817 C C . SER A 1 105 ? -7.876 -15.910 -5.574 1.00 50.47 105 SER A C 1
ATOM 819 O O . SER A 1 105 ? -7.778 -15.330 -6.657 1.00 50.47 105 SER A O 1
ATOM 821 N N . GLU A 1 106 ? -7.128 -16.964 -5.227 1.00 42.75 106 GLU A N 1
ATOM 822 C CA . GLU A 1 106 ? -6.235 -17.665 -6.153 1.00 42.75 106 GLU A CA 1
ATOM 823 C C . GLU A 1 106 ? -7.063 -18.077 -7.374 1.00 42.75 106 GLU A C 1
ATOM 825 O O . GLU A 1 106 ? -7.721 -19.116 -7.375 1.00 42.75 106 GLU A O 1
ATOM 830 N N . ASN A 1 107 ? -7.067 -17.248 -8.415 1.00 39.81 107 ASN A N 1
ATOM 831 C CA . ASN A 1 107 ? -7.637 -17.625 -9.689 1.00 39.81 107 ASN A CA 1
ATOM 832 C C . ASN A 1 107 ? -6.554 -18.466 -10.361 1.00 39.81 107 ASN A C 1
ATOM 834 O O . ASN A 1 107 ? -5.665 -17.944 -11.033 1.00 39.81 107 ASN A O 1
ATOM 838 N N . ARG A 1 108 ? -6.558 -19.769 -10.050 1.00 34.22 108 ARG A N 1
ATOM 839 C CA . ARG A 1 108 ? -5.774 -20.767 -10.778 1.00 34.22 108 ARG A CA 1
ATOM 840 C C . ARG A 1 108 ? -6.351 -20.853 -12.190 1.00 34.22 108 ARG A C 1
ATOM 842 O O . ARG A 1 108 ? -7.314 -21.581 -12.414 1.00 34.22 108 ARG A O 1
ATOM 849 N N . GLY A 1 109 ? -5.791 -20.051 -13.089 1.00 32.53 109 GLY A N 1
ATOM 850 C CA . GLY A 1 109 ? -5.829 -20.271 -14.532 1.00 32.53 109 GLY A CA 1
ATOM 851 C C . GLY A 1 109 ? -4.603 -21.055 -14.961 1.00 32.53 109 GLY A C 1
ATOM 852 O O . GLY A 1 109 ? -3.516 -20.760 -14.412 1.00 32.53 109 GLY A O 1
#

Secondary structure (DSSP, 8-state):
--HHHHHHHT-SSS-SS--TTSSPPPHHHHHHHHHHHHTTSTTTT--HHHHHHHHHHHHHHTT--HHHHHHHH--S---SSTTT---S------HHHHHHTTSPP----

pLDDT: mean 72.22, std 16.34, range [32.53, 91.81]